Protein AF-A0A2I0WLD7-F1 (afdb_monomer_lite)

Organism: NCBI:txid906689

Foldseek 3Di:
DVVVCVVVLDDDPPDDPVNSVVVVVVCPDPVNVVVVVVVVCVVVPDDPPHGDPPPVVPDDDPVNVVVVVVVVVVVVVVVVVVVVVVVVVVVVVVVD

InterPro domains:
  IPR004252 Probable transposase, Ptta/En/Spm, plant [PF03004] (19-70)

Radius of gyration: 32.03 Å; chains: 1; bounding box: 82×32×60 Å

Sequence (96 aa):
MFTDIRKSVKRPLWIGEVIWAELNAAWGSEEYSRKRDQNRQNRASDVGGLGSSLHTGGSVPHTEHRRRLVMNFKYFLNFSLIYINKILLIQTESHA

pLDDT: mean 81.87, std 12.98, range [51.78, 95.81]

Structure (mmCIF, N/CA/C/O backbone):
data_AF-A0A2I0WLD7-F1
#
_entry.id   AF-A0A2I0WLD7-F1
#
loop_
_atom_site.group_PDB
_atom_site.id
_atom_site.type_symbol
_atom_site.label_atom_id
_atom_site.label_alt_id
_atom_site.label_comp_id
_atom_site.label_asym_id
_atom_site.label_entity_id
_atom_site.label_seq_id
_atom_site.pdbx_PDB_ins_code
_atom_site.Cartn_x
_atom_site.Cartn_y
_atom_site.Cartn_z
_atom_site.occupancy
_atom_site.B_iso_or_equiv
_atom_site.auth_seq_id
_atom_site.auth_comp_id
_atom_site.auth_asym_id
_atom_site.auth_atom_id
_atom_site.pdbx_PDB_model_num
ATOM 1 N N . MET A 1 1 ? -9.485 -7.599 1.691 1.00 72.75 1 MET A N 1
ATOM 2 C CA . MET A 1 1 ? -9.837 -8.474 2.835 1.00 72.75 1 MET A CA 1
ATOM 3 C C . MET A 1 1 ? -9.908 -7.703 4.160 1.00 72.75 1 MET A C 1
ATOM 5 O O . MET A 1 1 ? -11.004 -7.310 4.524 1.00 72.75 1 MET A O 1
ATOM 9 N N . PHE A 1 2 ? -8.807 -7.378 4.860 1.00 81.06 2 PHE A N 1
ATOM 10 C CA . PHE A 1 2 ? -8.882 -6.624 6.139 1.00 81.06 2 PHE A CA 1
ATOM 11 C C . PHE A 1 2 ? -9.374 -5.178 6.001 1.00 81.06 2 PHE A C 1
ATOM 13 O O . PHE A 1 2 ? -10.063 -4.662 6.877 1.00 81.06 2 PHE A O 1
ATOM 20 N N . THR A 1 3 ? -9.057 -4.517 4.886 1.00 85.69 3 THR A N 1
ATOM 21 C CA . THR A 1 3 ? -9.575 -3.173 4.599 1.00 85.69 3 THR A CA 1
ATOM 22 C C . THR A 1 3 ? -11.096 -3.163 4.465 1.00 85.69 3 THR A C 1
ATOM 24 O O . THR A 1 3 ? -11.735 -2.225 4.932 1.00 85.69 3 THR A O 1
ATOM 27 N N . ASP A 1 4 ? -11.670 -4.202 3.863 1.00 88.19 4 ASP A N 1
ATOM 28 C CA . ASP A 1 4 ? -13.115 -4.315 3.641 1.00 88.19 4 ASP A CA 1
ATOM 29 C C . ASP A 1 4 ? -13.834 -4.643 4.948 1.00 88.19 4 ASP A C 1
ATOM 31 O O . ASP A 1 4 ? -14.842 -4.020 5.266 1.00 88.19 4 ASP A O 1
ATOM 35 N N . ILE A 1 5 ? -13.241 -5.520 5.765 1.00 90.50 5 ILE A N 1
ATOM 36 C CA . ILE A 1 5 ? -13.701 -5.813 7.128 1.00 90.50 5 ILE A CA 1
ATOM 37 C C . ILE A 1 5 ? -13.753 -4.523 7.957 1.00 90.50 5 ILE A C 1
ATOM 39 O O . ILE A 1 5 ? -14.807 -4.190 8.498 1.00 90.50 5 ILE A O 1
ATOM 43 N N . ARG A 1 6 ? -12.670 -3.733 7.968 1.00 90.12 6 ARG A N 1
ATOM 44 C CA . ARG A 1 6 ? -12.630 -2.441 8.671 1.00 90.12 6 ARG A CA 1
ATOM 45 C C . ARG A 1 6 ? -13.676 -1.452 8.154 1.00 90.12 6 ARG A C 1
ATOM 47 O O . ARG A 1 6 ? -14.327 -0.790 8.950 1.00 90.12 6 ARG A O 1
ATOM 54 N N . LYS A 1 7 ? -13.850 -1.340 6.832 1.00 88.00 7 LYS A N 1
ATOM 55 C CA . LYS A 1 7 ? -14.858 -0.448 6.225 1.00 88.00 7 LYS A CA 1
ATOM 56 C C . LYS A 1 7 ? -16.290 -0.875 6.541 1.00 88.00 7 LYS A C 1
ATOM 58 O O . LYS A 1 7 ? -17.156 -0.020 6.664 1.00 88.00 7 LYS A O 1
ATOM 63 N N . SER A 1 8 ? -16.536 -2.179 6.636 1.00 87.94 8 SER A N 1
ATOM 64 C CA . SER A 1 8 ? -17.866 -2.726 6.902 1.00 87.94 8 SER A CA 1
ATOM 65 C C . SER A 1 8 ? -18.312 -2.553 8.355 1.00 87.94 8 SER A C 1
ATOM 67 O O . SER A 1 8 ? -19.506 -2.644 8.619 1.00 87.94 8 SER A O 1
ATOM 69 N N . VAL A 1 9 ? -17.366 -2.336 9.284 1.00 85.12 9 VAL A N 1
ATOM 70 C CA . VAL A 1 9 ? -17.584 -2.238 10.744 1.00 85.12 9 VAL A CA 1
ATOM 71 C C . VAL A 1 9 ? -18.315 -3.468 11.323 1.00 85.12 9 VAL A C 1
ATOM 73 O O . VAL A 1 9 ? -18.787 -3.469 12.455 1.00 85.12 9 VAL A O 1
ATOM 76 N N . LYS A 1 10 ? -18.385 -4.567 10.564 1.00 90.12 10 LYS A N 1
ATOM 77 C CA . LYS A 1 10 ? -19.032 -5.817 10.966 1.00 90.12 10 LYS A CA 1
ATOM 78 C C . LYS A 1 10 ? -17.973 -6.833 11.367 1.00 90.12 10 LYS A C 1
ATOM 80 O O . LYS A 1 10 ? -17.056 -7.113 10.593 1.00 90.12 10 LYS A O 1
ATOM 85 N N . ARG A 1 11 ? -18.131 -7.412 12.561 1.00 92.75 11 ARG A N 1
ATOM 86 C CA . ARG A 1 11 ? -17.265 -8.492 13.046 1.00 92.75 11 ARG A CA 1
ATOM 87 C C . ARG A 1 11 ? -17.480 -9.752 12.196 1.00 92.75 11 ARG A C 1
ATOM 89 O O . ARG A 1 11 ? -18.613 -10.227 12.108 1.00 92.75 11 ARG A O 1
ATOM 96 N N . PRO A 1 12 ? -16.429 -10.331 11.597 1.00 91.19 12 PRO A N 1
ATOM 97 C CA . PRO A 1 12 ? -16.515 -11.642 10.964 1.00 91.19 12 PRO A CA 1
ATOM 98 C C . PRO A 1 12 ? -16.694 -12.754 12.005 1.00 91.19 12 PRO A C 1
ATOM 100 O O . PRO A 1 12 ? -16.103 -12.690 13.081 1.00 91.19 12 PRO A O 1
ATOM 103 N N . LEU A 1 13 ? -17.430 -13.817 11.661 1.00 93.44 13 LEU A N 1
ATOM 104 C CA . LEU A 1 13 ? -17.687 -14.958 12.559 1.00 93.44 13 LEU A CA 1
ATOM 105 C C . LEU A 1 13 ? -16.409 -15.646 13.068 1.00 93.44 13 LEU A C 1
ATOM 107 O O . LEU A 1 13 ? -16.400 -16.193 14.164 1.00 93.44 13 LEU A O 1
ATOM 111 N N . TRP A 1 14 ? -15.330 -15.595 12.286 1.00 93.31 14 TRP A N 1
ATOM 112 C CA . TRP A 1 14 ? -14.040 -16.208 12.607 1.00 93.31 14 TRP A CA 1
ATOM 113 C C . TRP A 1 14 ? -13.120 -15.327 13.472 1.00 93.31 14 TRP A C 1
ATOM 115 O O . TRP A 1 14 ? -12.067 -15.797 13.892 1.00 93.31 14 TRP A O 1
ATOM 125 N N . ILE A 1 15 ? -13.485 -14.067 13.758 1.00 92.94 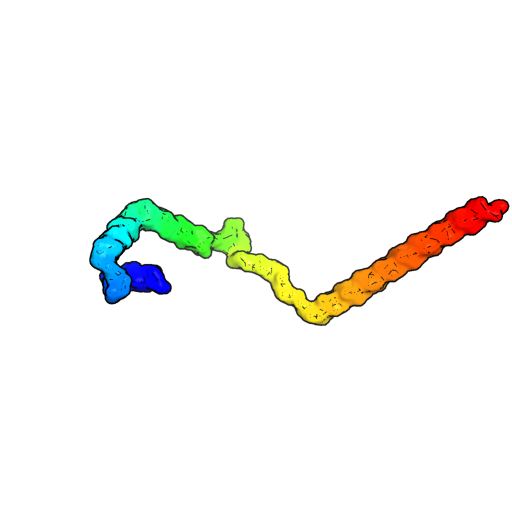15 ILE A N 1
ATOM 126 C CA . ILE A 1 15 ? -12.746 -13.201 14.694 1.00 92.94 15 ILE A CA 1
ATOM 127 C C . ILE A 1 15 ? -13.453 -13.218 16.049 1.00 92.94 15 ILE A C 1
ATOM 129 O O . ILE A 1 15 ? -14.619 -12.830 16.144 1.00 92.94 15 ILE A O 1
ATOM 133 N N . GLY A 1 16 ? -12.738 -13.618 17.103 1.00 95.31 16 GLY A N 1
ATOM 134 C CA . GLY A 1 16 ? -13.227 -13.542 18.483 1.00 95.31 16 GLY A CA 1
ATOM 135 C C . GLY A 1 16 ? -13.479 -12.101 18.943 1.00 95.31 16 GLY A C 1
ATOM 136 O O . GLY A 1 16 ? -12.842 -11.163 18.468 1.00 95.31 16 GLY A O 1
ATOM 137 N N . GLU A 1 17 ? -14.408 -11.907 19.878 1.00 95.31 17 GLU A N 1
ATOM 138 C CA . GLU A 1 17 ? -14.852 -10.565 20.300 1.00 95.31 17 GLU A CA 1
ATOM 139 C C . GLU A 1 17 ? -13.741 -9.708 20.900 1.00 95.31 17 GLU A C 1
ATOM 141 O O . GLU A 1 17 ? -13.649 -8.525 20.582 1.00 95.31 17 GLU A O 1
ATOM 146 N N . VAL A 1 18 ? -12.861 -10.318 21.694 1.00 95.81 18 VAL A N 1
ATOM 147 C CA . VAL A 1 18 ? -11.718 -9.631 22.312 1.00 95.81 18 VAL A CA 1
ATOM 148 C C . VAL A 1 18 ? -10.793 -9.052 21.238 1.00 95.81 18 VAL A C 1
ATOM 150 O O . VAL A 1 18 ? -10.539 -7.852 21.212 1.00 95.81 18 VAL A O 1
ATOM 153 N N . ILE A 1 19 ? -10.393 -9.880 20.270 1.00 94.56 19 ILE A N 1
ATOM 154 C CA . ILE A 1 19 ? -9.534 -9.465 19.153 1.00 94.56 19 ILE A CA 1
ATOM 155 C C . ILE A 1 19 ? -10.225 -8.407 18.285 1.00 94.56 19 ILE A C 1
ATOM 157 O O . ILE A 1 19 ? -9.587 -7.482 17.789 1.00 94.56 19 ILE A O 1
ATOM 161 N N . TRP A 1 20 ? -11.545 -8.506 18.104 1.00 94.69 20 TRP A N 1
ATOM 162 C CA . TRP A 1 20 ? -12.307 -7.492 17.377 1.00 94.69 20 TRP A CA 1
ATOM 163 C C . TRP A 1 20 ? -12.301 -6.131 18.085 1.00 94.69 20 TRP A C 1
ATOM 165 O O . TRP A 1 20 ? -12.164 -5.098 17.425 1.00 94.69 20 TRP A O 1
ATOM 175 N N . ALA A 1 21 ? -12.433 -6.113 19.412 1.00 94.75 21 ALA A N 1
ATOM 176 C CA . ALA A 1 21 ? -12.358 -4.888 20.200 1.00 94.75 21 ALA A CA 1
ATOM 177 C C . ALA A 1 21 ? -10.962 -4.250 20.112 1.00 94.75 21 ALA A C 1
ATOM 179 O O . ALA A 1 21 ? -10.854 -3.054 19.839 1.00 94.75 21 ALA A O 1
ATOM 180 N N . GLU A 1 22 ? -9.903 -5.053 20.240 1.00 94.94 22 GLU A N 1
ATOM 181 C CA . GLU A 1 22 ? -8.515 -4.598 20.097 1.00 94.94 22 GLU A CA 1
ATOM 182 C C . GLU A 1 22 ? -8.232 -4.024 18.703 1.00 94.94 22 GLU A C 1
ATOM 184 O O . GLU A 1 22 ? -7.631 -2.956 18.578 1.00 94.94 22 GLU A O 1
ATOM 189 N N . LEU A 1 23 ? -8.716 -4.681 17.643 1.00 93.12 23 LEU A N 1
ATOM 190 C CA . LEU A 1 23 ? -8.578 -4.188 16.271 1.00 93.12 23 LEU A CA 1
ATOM 191 C C . LEU A 1 23 ? -9.281 -2.844 16.073 1.00 93.12 23 LEU A C 1
ATOM 193 O O . LEU A 1 23 ? -8.710 -1.948 15.453 1.00 93.12 23 LEU A O 1
ATOM 197 N N . ASN A 1 24 ? -10.494 -2.682 16.606 1.00 92.69 24 ASN A N 1
ATOM 198 C CA . ASN A 1 24 ? -11.208 -1.409 16.520 1.00 92.69 24 ASN A CA 1
ATOM 199 C C . ASN A 1 24 ? -10.498 -0.300 17.297 1.00 92.69 24 ASN A C 1
ATOM 201 O O . ASN A 1 24 ? -10.380 0.809 16.780 1.00 92.69 24 ASN A O 1
ATOM 205 N N . ALA A 1 25 ? -9.975 -0.599 18.488 1.00 94.38 25 ALA A N 1
ATOM 206 C CA . ALA A 1 25 ? -9.184 0.353 19.262 1.00 94.38 25 ALA A CA 1
ATOM 207 C C . ALA A 1 25 ? -7.913 0.770 18.502 1.00 94.38 25 ALA A C 1
ATOM 209 O O . ALA A 1 25 ? -7.632 1.961 18.359 1.00 94.38 25 ALA A O 1
ATOM 210 N N . ALA A 1 26 ? -7.188 -0.194 17.929 1.00 92.94 26 ALA A N 1
ATOM 211 C CA . ALA A 1 26 ? -5.997 0.072 17.131 1.00 92.94 26 ALA A CA 1
ATOM 212 C C . ALA A 1 26 ? -6.316 0.907 15.880 1.00 92.94 26 ALA A C 1
ATOM 214 O O . ALA A 1 26 ? -5.605 1.866 15.578 1.00 92.94 26 ALA A O 1
ATOM 215 N N . TRP A 1 27 ? -7.398 0.589 15.163 1.00 92.94 27 TRP A N 1
ATOM 216 C CA . TRP A 1 27 ? -7.831 1.334 13.977 1.00 92.94 27 TRP A CA 1
ATOM 217 C C . TRP A 1 27 ? -8.377 2.730 14.285 1.00 92.94 27 TRP A C 1
ATOM 219 O O . TRP A 1 27 ? -8.304 3.594 13.412 1.00 92.94 27 TRP A O 1
ATOM 229 N N . GLY A 1 28 ? -8.923 2.944 15.483 1.00 90.38 28 GLY A N 1
ATOM 230 C CA . GLY A 1 28 ? -9.394 4.244 15.962 1.00 90.38 28 GLY A CA 1
ATOM 231 C C . GLY A 1 28 ? -8.285 5.150 16.502 1.00 90.38 28 GLY A C 1
ATOM 232 O O . GLY A 1 28 ? -8.545 6.316 16.783 1.00 90.38 28 GLY A O 1
ATOM 233 N N . SER A 1 29 ? -7.058 4.641 16.647 1.00 95.06 29 SER A N 1
ATOM 234 C CA . SER A 1 29 ? -5.930 5.436 17.134 1.00 95.06 29 SER A CA 1
ATOM 235 C C . SER A 1 29 ? -5.495 6.508 16.126 1.00 95.06 29 SER A C 1
ATOM 237 O O . SER A 1 29 ? -5.443 6.279 14.913 1.00 95.06 29 SER A O 1
ATOM 239 N N . GLU A 1 30 ? -5.106 7.676 16.640 1.00 94.19 30 GLU A N 1
ATOM 240 C CA . GLU A 1 30 ? -4.574 8.777 15.826 1.00 94.19 30 GLU A CA 1
ATOM 241 C C . GLU A 1 30 ? -3.303 8.357 15.072 1.00 94.19 30 GLU A C 1
ATOM 243 O O . GLU A 1 30 ? -3.098 8.695 13.907 1.00 94.19 30 GLU A O 1
ATOM 248 N N . GLU A 1 31 ? -2.467 7.528 15.704 1.00 94.75 31 GLU A N 1
ATOM 249 C CA . GLU A 1 31 ? -1.261 6.991 15.081 1.00 94.75 31 GLU A CA 1
ATOM 250 C C . GLU A 1 31 ? -1.582 6.162 13.828 1.00 94.75 31 GLU A C 1
ATOM 252 O O . GLU A 1 31 ? -0.909 6.296 12.798 1.00 94.75 31 GLU A O 1
ATOM 257 N N . TYR A 1 32 ? -2.622 5.325 13.896 1.00 92.88 32 TYR A N 1
ATOM 258 C CA . TYR A 1 32 ? -3.073 4.534 12.758 1.00 92.88 32 TYR A CA 1
ATOM 259 C C . TYR A 1 32 ? -3.598 5.425 11.632 1.00 92.88 32 TYR A C 1
ATOM 261 O O . TYR A 1 32 ? -3.220 5.220 10.474 1.00 92.88 32 TYR A O 1
ATOM 269 N N . SER A 1 33 ? -4.418 6.428 11.954 1.00 91.38 33 SER A N 1
ATOM 270 C CA . SER A 1 33 ? -4.940 7.396 10.979 1.00 91.38 33 SER A CA 1
ATOM 271 C C . SER A 1 33 ? -3.809 8.147 10.277 1.00 91.38 33 SER A C 1
ATOM 273 O O . SER A 1 33 ? -3.732 8.123 9.047 1.00 91.38 33 SER A O 1
ATOM 275 N N . ARG A 1 34 ? -2.842 8.676 11.035 1.00 94.62 34 ARG A N 1
ATOM 276 C CA . ARG A 1 34 ? -1.667 9.364 10.487 1.00 94.62 34 ARG A CA 1
ATOM 277 C C . ARG A 1 34 ? -0.844 8.466 9.563 1.00 94.62 34 ARG A C 1
ATOM 279 O O . ARG A 1 34 ? -0.499 8.865 8.452 1.00 94.62 34 ARG A O 1
ATOM 286 N N . LYS A 1 35 ? -0.548 7.229 9.983 1.00 94.06 35 LYS A N 1
ATOM 287 C CA . LYS A 1 35 ? 0.181 6.248 9.153 1.00 94.06 35 LYS A CA 1
ATOM 288 C C . LYS A 1 35 ? -0.599 5.880 7.893 1.00 94.06 35 LYS A C 1
ATOM 290 O O . LYS A 1 35 ? -0.016 5.747 6.818 1.00 94.06 35 LYS A O 1
ATOM 295 N N . ARG A 1 36 ? -1.918 5.707 8.005 1.00 90.44 36 ARG A N 1
ATOM 296 C CA . ARG A 1 36 ? -2.797 5.408 6.871 1.00 90.44 36 ARG A CA 1
ATOM 297 C C . ARG A 1 36 ? -2.773 6.543 5.853 1.00 90.44 36 ARG A C 1
ATOM 299 O O . ARG A 1 36 ? -2.656 6.255 4.661 1.00 90.44 36 ARG A O 1
ATOM 306 N N . ASP A 1 37 ? -2.888 7.785 6.304 1.00 90.25 37 ASP A N 1
ATOM 307 C CA . ASP A 1 37 ? -2.924 8.953 5.429 1.00 90.25 37 ASP A CA 1
ATOM 308 C C . ASP A 1 37 ? -1.563 9.214 4.794 1.00 90.25 37 ASP A C 1
ATOM 310 O O . ASP A 1 37 ? -1.507 9.412 3.583 1.00 90.25 37 ASP A O 1
ATOM 314 N N . GLN A 1 38 ? -0.467 9.046 5.537 1.00 90.06 38 GLN A N 1
ATOM 315 C CA . GLN A 1 38 ? 0.877 9.059 4.961 1.00 90.06 38 GLN A CA 1
ATOM 316 C C . GLN A 1 38 ? 1.043 7.966 3.899 1.00 90.06 38 GLN A C 1
ATOM 318 O O . GLN A 1 38 ? 1.508 8.238 2.803 1.00 90.06 38 GLN A O 1
ATOM 323 N N . ASN A 1 39 ? 0.613 6.728 4.159 1.00 87.69 39 ASN A N 1
ATOM 324 C CA . ASN A 1 39 ? 0.697 5.643 3.172 1.00 87.69 39 ASN A CA 1
ATOM 325 C C . ASN A 1 39 ? -0.251 5.841 1.981 1.00 87.69 39 ASN A C 1
ATOM 327 O O . ASN A 1 39 ? -0.034 5.274 0.907 1.00 87.69 39 ASN A O 1
ATOM 331 N N . ARG A 1 40 ? -1.350 6.580 2.161 1.00 84.56 40 ARG A N 1
ATOM 332 C CA . ARG A 1 40 ? -2.218 7.008 1.063 1.00 84.56 40 ARG A CA 1
ATOM 333 C C . ARG A 1 40 ? -1.503 8.062 0.232 1.00 84.56 40 ARG A C 1
ATOM 335 O O . ARG A 1 40 ? -1.478 7.918 -0.982 1.00 84.56 40 ARG A O 1
ATOM 342 N N . GLN A 1 41 ? -0.898 9.053 0.877 1.00 82.94 41 GLN A N 1
ATOM 343 C CA . GLN A 1 41 ? -0.093 10.081 0.231 1.00 82.94 41 GLN A CA 1
ATOM 344 C C . GLN A 1 41 ? 1.123 9.484 -0.465 1.00 82.94 41 GLN A C 1
ATOM 346 O O . GLN A 1 41 ? 1.332 9.839 -1.596 1.00 82.94 41 GLN A O 1
ATOM 351 N N . ASN A 1 42 ? 1.842 8.512 0.095 1.00 82.44 42 ASN A N 1
ATOM 352 C CA . ASN A 1 42 ? 2.990 7.870 -0.564 1.00 82.44 42 ASN A CA 1
ATOM 353 C C . ASN A 1 42 ? 2.587 7.043 -1.798 1.00 82.44 42 ASN A C 1
ATOM 355 O O . ASN A 1 42 ? 3.393 6.806 -2.691 1.00 82.44 42 ASN A O 1
ATOM 359 N N . ARG A 1 43 ? 1.339 6.556 -1.832 1.00 74.12 43 ARG A N 1
ATOM 360 C CA . ARG A 1 43 ? 0.770 5.878 -3.007 1.00 74.12 43 ARG A CA 1
ATOM 361 C C . ARG A 1 43 ? 0.223 6.860 -4.037 1.00 74.12 43 ARG A C 1
ATOM 363 O O . ARG A 1 43 ? 0.272 6.566 -5.221 1.00 74.12 43 ARG A O 1
ATOM 370 N N . ALA A 1 44 ? -0.347 7.969 -3.572 1.00 62.69 44 ALA A N 1
ATOM 371 C CA . ALA A 1 44 ? -0.896 9.038 -4.401 1.00 62.69 44 ALA A CA 1
ATOM 372 C C . ALA A 1 44 ? 0.159 10.076 -4.812 1.00 62.69 44 ALA A C 1
ATOM 374 O O . ALA A 1 44 ? -0.094 10.876 -5.705 1.00 62.69 44 ALA A O 1
ATOM 375 N N . SER A 1 45 ? 1.327 10.070 -4.170 1.00 57.03 45 SER A N 1
ATOM 376 C CA . SER A 1 45 ? 2.512 10.792 -4.580 1.00 57.03 45 SER A CA 1
ATOM 377 C C . SER A 1 45 ? 3.020 10.043 -5.790 1.00 57.03 45 SER A C 1
ATOM 379 O O . SER A 1 45 ? 3.872 9.156 -5.706 1.00 57.03 45 SER A O 1
ATOM 381 N N . ASP A 1 46 ? 2.443 10.404 -6.927 1.00 53.94 46 ASP A N 1
ATOM 382 C CA . ASP A 1 46 ? 3.217 10.510 -8.140 1.00 53.94 46 ASP A CA 1
ATOM 383 C C . ASP A 1 46 ? 4.503 11.242 -7.762 1.00 53.94 46 ASP A C 1
ATOM 385 O O . ASP A 1 46 ? 4.506 12.425 -7.422 1.00 53.94 46 ASP A O 1
ATOM 389 N N . VAL A 1 47 ? 5.567 10.449 -7.648 1.00 54.84 47 VAL A N 1
ATOM 390 C CA . VAL A 1 47 ? 6.875 10.726 -8.229 1.00 54.84 47 VAL A CA 1
ATOM 391 C C . VAL A 1 47 ? 7.113 12.218 -8.374 1.00 54.84 47 VAL A C 1
ATOM 393 O O . VAL A 1 47 ? 6.549 12.791 -9.295 1.00 54.84 47 VAL A O 1
ATOM 396 N N . GLY A 1 48 ? 7.909 12.838 -7.497 1.00 52.56 48 GLY A N 1
ATOM 397 C CA . GLY A 1 48 ? 8.161 14.287 -7.474 1.00 52.56 48 GLY A CA 1
ATOM 398 C C . GLY A 1 48 ? 8.441 14.918 -8.849 1.00 52.56 48 GLY A C 1
ATOM 399 O O . GLY A 1 48 ? 9.591 15.143 -9.203 1.00 52.56 48 GLY A O 1
ATOM 400 N N . GLY A 1 49 ? 7.385 15.210 -9.614 1.00 52.88 49 GLY A N 1
ATOM 401 C CA . GLY A 1 49 ? 7.437 15.677 -10.997 1.00 52.88 49 GLY A CA 1
ATOM 402 C C . GLY A 1 49 ? 7.671 14.642 -12.115 1.00 52.88 49 GLY A C 1
ATOM 403 O O . GLY A 1 49 ? 7.950 15.082 -13.224 1.00 52.88 49 GLY A O 1
ATOM 404 N N . LEU A 1 50 ? 7.569 13.318 -11.913 1.00 51.78 50 LEU A N 1
ATOM 405 C CA . LEU A 1 50 ? 7.851 12.351 -12.999 1.00 51.78 50 LEU A CA 1
ATOM 406 C C . LEU A 1 50 ? 6.925 11.122 -13.084 1.00 51.78 50 LEU A C 1
ATOM 408 O O . LEU A 1 50 ? 7.396 10.057 -13.452 1.00 51.78 50 LEU A O 1
ATOM 412 N N . GLY A 1 51 ? 5.628 11.279 -12.793 1.00 54.47 51 GLY A N 1
ATOM 413 C CA . GLY A 1 51 ? 4.547 10.353 -13.183 1.00 54.47 51 GLY A CA 1
ATOM 414 C C . GLY A 1 51 ? 4.623 8.903 -12.677 1.00 54.47 51 GLY 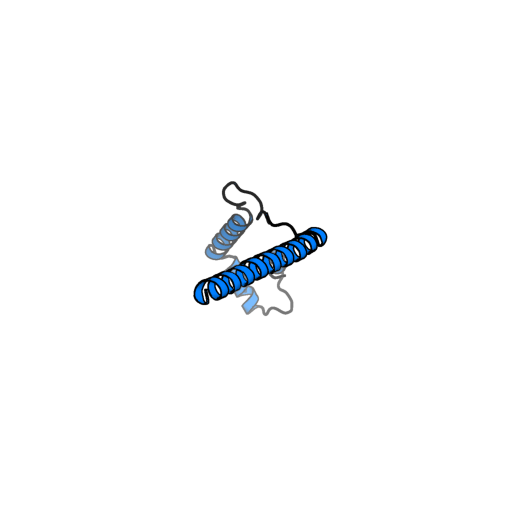A C 1
ATOM 415 O O . GLY A 1 51 ? 5.674 8.387 -12.315 1.00 54.47 51 GLY A O 1
ATOM 416 N N . SER A 1 52 ? 3.471 8.227 -12.665 1.00 53.56 52 SER A N 1
ATOM 417 C CA . SER A 1 52 ? 3.286 6.808 -12.325 1.00 53.56 52 SER A CA 1
ATOM 418 C C . SER A 1 52 ? 4.499 5.975 -12.714 1.00 53.56 52 SER A C 1
ATOM 420 O O . SER A 1 52 ? 4.812 6.006 -13.901 1.00 53.56 52 SER A O 1
ATOM 422 N N . SER A 1 53 ? 5.146 5.288 -11.747 1.00 56.34 53 SER A N 1
ATOM 423 C CA . SER A 1 53 ? 6.354 4.452 -11.920 1.00 56.34 53 SER A CA 1
ATOM 424 C C . SER A 1 53 ? 6.536 4.073 -13.382 1.00 56.34 53 SER A C 1
ATOM 426 O O . SER A 1 53 ? 5.923 3.121 -13.873 1.00 56.34 53 SER A O 1
ATOM 428 N N . LEU A 1 54 ? 7.273 4.921 -14.107 1.00 55.91 54 LEU A N 1
ATOM 429 C CA . LEU A 1 54 ? 7.393 4.750 -15.536 1.00 55.91 54 LEU A CA 1
ATOM 430 C C . LEU A 1 54 ? 8.280 3.523 -15.657 1.00 55.91 54 LEU A C 1
ATOM 432 O O . LEU A 1 54 ? 9.478 3.573 -15.374 1.00 55.91 54 LEU A O 1
ATOM 436 N N . HIS A 1 55 ? 7.688 2.382 -15.993 1.00 58.38 55 HIS A N 1
ATOM 437 C CA . HIS A 1 55 ? 8.440 1.226 -16.433 1.00 58.38 55 HIS A CA 1
ATOM 438 C C . HIS A 1 55 ? 9.044 1.599 -17.795 1.00 58.38 55 HIS A C 1
ATOM 440 O O . HIS A 1 55 ? 8.570 1.180 -18.849 1.00 58.38 55 HIS A O 1
ATOM 446 N N . THR A 1 56 ? 10.065 2.460 -17.778 1.00 58.25 56 THR A N 1
ATOM 447 C CA . THR A 1 56 ? 10.701 3.052 -18.961 1.00 58.25 56 THR A CA 1
ATOM 448 C C . THR A 1 56 ? 11.308 1.972 -19.849 1.00 58.25 56 THR A C 1
ATOM 450 O O . THR A 1 56 ? 11.447 2.146 -21.054 1.00 58.25 56 THR A O 1
ATOM 453 N N . GLY A 1 57 ? 11.624 0.814 -19.272 1.00 66.50 57 GLY A N 1
ATOM 454 C CA . GLY A 1 57 ? 12.135 -0.342 -19.989 1.00 66.50 57 GLY A CA 1
ATOM 455 C C . GLY A 1 57 ? 11.042 -1.323 -20.378 1.00 66.50 57 GLY A C 1
ATOM 456 O O . GLY A 1 57 ? 11.173 -2.485 -20.014 1.00 66.50 57 GLY A O 1
ATOM 457 N N . GLY A 1 58 ? 9.968 -0.878 -21.048 1.00 70.88 58 GLY A N 1
ATOM 458 C CA . GLY A 1 58 ? 8.918 -1.756 -21.591 1.00 70.88 58 GLY A CA 1
ATOM 459 C C . GLY A 1 58 ? 9.473 -3.055 -22.200 1.00 70.88 58 GLY A C 1
ATOM 460 O O . GLY A 1 58 ? 10.628 -3.113 -22.622 1.00 70.88 58 GLY A O 1
ATOM 461 N N . SER A 1 59 ? 8.669 -4.121 -22.210 1.00 77.00 59 SER A N 1
ATOM 462 C CA . SER A 1 59 ? 9.125 -5.460 -22.604 1.00 77.00 59 SER A CA 1
ATOM 463 C C . SER A 1 59 ? 9.893 -5.447 -23.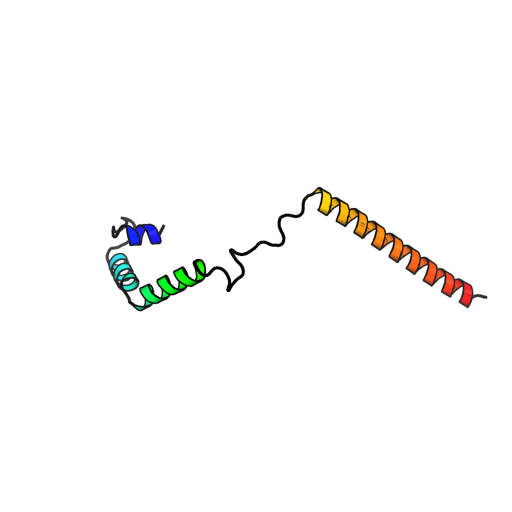930 1.00 77.00 59 SER A C 1
ATOM 465 O O . SER A 1 59 ? 9.398 -4.959 -24.945 1.00 77.00 59 SER A O 1
ATOM 467 N N . VAL A 1 60 ? 11.106 -6.004 -23.928 1.00 79.56 60 VAL A N 1
ATOM 468 C CA . VAL A 1 60 ? 11.914 -6.130 -25.147 1.00 79.56 60 VAL A CA 1
ATOM 469 C C . VAL A 1 60 ? 11.221 -7.128 -26.081 1.00 79.56 60 VAL A C 1
ATOM 471 O O . VAL A 1 60 ? 11.030 -8.281 -25.682 1.00 79.56 60 VAL A O 1
ATOM 474 N N . PRO A 1 61 ? 10.852 -6.740 -27.316 1.00 85.38 61 PRO A N 1
ATOM 475 C CA . PRO A 1 61 ? 10.206 -7.660 -28.237 1.00 85.38 61 PRO A CA 1
ATOM 476 C C . PRO A 1 61 ? 11.167 -8.790 -28.616 1.00 85.38 61 PRO A C 1
ATOM 478 O O . PRO A 1 61 ? 12.383 -8.603 -28.716 1.00 85.38 61 PRO A O 1
ATOM 481 N N . HIS A 1 62 ? 10.617 -9.979 -28.861 1.00 81.94 62 HIS A N 1
ATOM 482 C CA . HIS A 1 62 ? 11.410 -11.179 -29.140 1.00 81.94 62 HIS A CA 1
ATOM 483 C C . HIS A 1 62 ? 12.341 -11.010 -30.358 1.00 81.94 62 HIS A C 1
ATOM 485 O O . HIS A 1 62 ? 13.456 -11.530 -30.383 1.00 81.94 62 HIS A O 1
ATOM 491 N N . THR A 1 63 ? 11.923 -10.210 -31.341 1.00 88.69 63 THR A N 1
ATOM 492 C CA . THR A 1 63 ? 12.726 -9.828 -32.512 1.00 88.69 63 THR A CA 1
ATOM 493 C C . THR A 1 63 ? 13.979 -9.036 -32.136 1.00 88.69 63 THR A C 1
ATOM 495 O O . THR A 1 63 ? 15.064 -9.324 -32.642 1.00 88.69 63 THR A O 1
ATOM 498 N N . GLU A 1 64 ? 13.862 -8.086 -31.210 1.00 84.88 64 GLU A N 1
ATOM 499 C CA . GLU A 1 64 ? 14.986 -7.285 -30.721 1.00 84.88 64 GLU A CA 1
ATOM 500 C C . GLU A 1 64 ? 15.935 -8.129 -29.863 1.00 84.88 64 GLU A C 1
ATOM 502 O O . GLU A 1 64 ? 17.154 -8.029 -30.004 1.00 84.88 64 GLU A O 1
ATOM 507 N N . HIS A 1 65 ? 15.402 -9.033 -29.037 1.00 86.25 65 HIS A N 1
ATOM 508 C CA . HIS A 1 65 ? 16.225 -9.995 -28.302 1.00 86.25 65 HIS A CA 1
ATOM 509 C C . HIS A 1 65 ? 17.036 -10.894 -29.256 1.00 86.25 65 HIS A C 1
ATOM 511 O O . HIS A 1 65 ? 18.250 -11.036 -29.092 1.00 86.25 65 HIS A O 1
ATOM 517 N N . ARG A 1 66 ? 16.405 -11.416 -30.319 1.00 87.81 66 ARG A N 1
ATOM 518 C CA . ARG A 1 66 ? 17.079 -12.200 -31.370 1.00 87.81 66 ARG A CA 1
ATOM 519 C C . ARG A 1 66 ? 18.184 -11.403 -32.064 1.00 87.81 66 ARG A C 1
ATOM 521 O O . ARG A 1 66 ? 19.284 -11.921 -32.252 1.00 87.81 66 ARG A O 1
ATOM 528 N N . ARG A 1 67 ? 17.918 -10.139 -32.415 1.00 91.06 67 ARG A N 1
ATOM 529 C CA . ARG A 1 67 ? 18.913 -9.246 -33.030 1.00 91.06 67 ARG A CA 1
ATOM 530 C C . ARG A 1 67 ? 20.128 -9.066 -32.118 1.00 91.06 67 ARG A C 1
ATOM 532 O O . ARG A 1 67 ? 21.258 -9.178 -32.591 1.00 91.06 67 ARG A O 1
ATOM 539 N N . ARG A 1 68 ? 19.911 -8.843 -30.816 1.00 89.88 68 ARG A N 1
ATOM 540 C CA . ARG A 1 68 ? 20.987 -8.693 -29.818 1.00 89.88 68 ARG A CA 1
ATOM 541 C C . ARG A 1 68 ? 21.858 -9.944 -29.708 1.00 89.88 68 ARG A C 1
ATOM 543 O O . ARG A 1 68 ? 23.078 -9.812 -29.706 1.00 89.88 68 ARG A O 1
ATOM 550 N N . LEU A 1 69 ? 21.266 -11.140 -29.692 1.00 89.44 69 LEU A N 1
ATOM 551 C CA . LEU A 1 69 ? 22.023 -12.400 -29.653 1.00 89.44 69 LEU A CA 1
ATOM 552 C C . LEU A 1 69 ? 22.944 -12.563 -30.872 1.0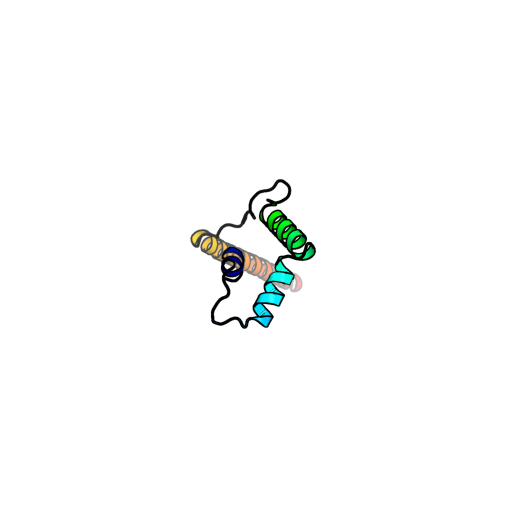0 89.44 69 LEU A C 1
ATOM 554 O O . LEU A 1 69 ? 24.121 -12.885 -30.716 1.00 89.44 69 LEU A O 1
ATOM 558 N N . VAL A 1 70 ? 22.441 -12.277 -32.077 1.00 88.81 70 VAL A N 1
ATOM 559 C CA . VAL A 1 70 ? 23.238 -12.362 -33.313 1.00 88.81 70 VAL A 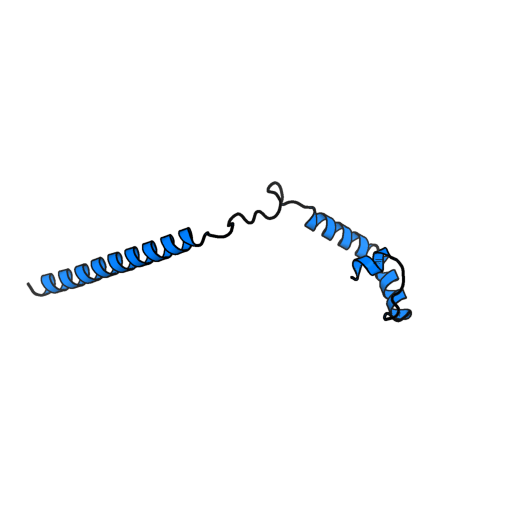CA 1
ATOM 560 C C . VAL A 1 70 ? 24.376 -11.341 -33.317 1.00 88.81 70 VAL A C 1
ATOM 562 O O . VAL A 1 70 ? 25.498 -11.676 -33.692 1.00 88.81 70 VAL A O 1
ATOM 565 N N . MET A 1 71 ? 24.110 -10.100 -32.898 1.00 85.62 71 MET A N 1
ATOM 566 C CA . MET A 1 71 ? 25.142 -9.062 -32.828 1.00 85.62 71 MET A CA 1
ATOM 567 C C . MET A 1 71 ? 26.235 -9.430 -31.823 1.00 85.62 71 MET A C 1
ATOM 569 O O . MET A 1 71 ? 27.411 -9.396 -32.174 1.00 85.62 71 MET A O 1
ATOM 573 N N . ASN A 1 72 ? 25.861 -9.853 -30.613 1.00 85.00 72 ASN A N 1
ATOM 574 C CA . ASN A 1 72 ? 26.816 -10.246 -29.574 1.00 85.00 72 ASN A CA 1
ATOM 575 C C . ASN A 1 72 ? 27.711 -11.406 -30.028 1.00 85.00 72 ASN A C 1
ATOM 577 O O . ASN A 1 72 ? 28.923 -11.358 -29.832 1.00 85.00 72 ASN A O 1
ATOM 581 N N . PHE A 1 73 ? 27.136 -12.407 -30.700 1.00 83.19 73 PHE A N 1
ATOM 582 C CA . PHE A 1 73 ? 27.897 -13.525 -31.252 1.00 83.19 73 PHE A CA 1
ATOM 583 C C . PHE A 1 73 ? 28.894 -13.075 -32.333 1.00 83.19 73 PHE A C 1
ATOM 585 O O . PHE A 1 73 ? 30.055 -13.480 -32.317 1.00 83.19 73 PHE A O 1
ATOM 592 N N . LYS A 1 74 ? 28.484 -12.174 -33.237 1.00 84.44 74 LYS A N 1
ATOM 593 C CA . LYS A 1 74 ? 29.380 -11.605 -34.258 1.00 84.44 74 LYS A CA 1
ATOM 594 C C . LYS A 1 74 ? 30.533 -10.814 -33.642 1.00 84.44 74 LYS A C 1
ATOM 596 O O . LYS A 1 74 ? 31.665 -10.955 -34.098 1.00 84.44 74 LYS A O 1
ATOM 601 N N . TYR A 1 75 ? 30.277 -9.984 -32.631 1.00 83.69 75 TYR A N 1
ATOM 602 C CA . TYR A 1 75 ? 31.340 -9.227 -31.961 1.00 83.69 75 TYR A CA 1
ATOM 603 C C . TYR A 1 75 ? 32.326 -10.145 -31.240 1.00 83.69 75 TYR A C 1
ATOM 605 O O . TYR A 1 75 ? 33.532 -9.935 -31.349 1.00 83.69 75 TYR A O 1
ATOM 613 N N . PHE A 1 76 ? 31.828 -11.191 -30.577 1.00 82.62 76 PHE A N 1
ATOM 614 C CA . PHE A 1 76 ? 32.664 -12.191 -29.917 1.00 82.62 76 PHE A CA 1
ATOM 615 C C . PHE A 1 76 ? 33.610 -12.897 -30.901 1.00 82.62 76 PHE A C 1
ATOM 617 O O . PHE A 1 76 ? 34.814 -12.963 -30.658 1.00 82.62 76 PHE A O 1
ATOM 624 N N . LEU A 1 77 ? 33.090 -13.358 -32.044 1.00 85.69 77 LEU A N 1
ATOM 625 C CA . LEU A 1 77 ? 33.902 -14.017 -33.072 1.00 85.69 77 LEU A CA 1
ATOM 626 C C . LEU A 1 77 ? 34.941 -13.079 -33.693 1.00 85.69 77 LEU A C 1
ATOM 628 O O . LEU A 1 77 ? 36.097 -13.465 -33.840 1.00 85.69 77 LEU A O 1
ATOM 632 N N . ASN A 1 78 ? 34.554 -11.844 -34.024 1.00 82.94 78 ASN A N 1
ATOM 633 C CA . ASN A 1 78 ? 35.483 -10.865 -34.593 1.00 82.94 78 ASN A CA 1
ATOM 634 C C . ASN A 1 78 ? 36.610 -10.523 -33.613 1.00 82.94 78 ASN A C 1
ATOM 636 O O . ASN A 1 78 ? 37.774 -10.488 -34.001 1.00 82.94 78 ASN A O 1
ATOM 640 N N . PHE A 1 79 ? 36.280 -10.314 -32.337 1.00 83.56 79 PHE A N 1
ATOM 641 C CA . PHE A 1 79 ? 37.277 -10.030 -31.309 1.00 83.56 79 PHE A CA 1
ATOM 642 C C . PHE A 1 79 ? 38.238 -11.210 -31.109 1.00 83.56 79 PHE A C 1
ATOM 644 O O . PHE A 1 79 ? 39.451 -11.014 -31.080 1.00 83.56 79 PHE A O 1
ATOM 651 N N . SER A 1 80 ? 37.708 -12.436 -31.043 1.00 82.06 80 SER A N 1
ATOM 652 C CA . SER A 1 80 ? 38.513 -13.656 -30.932 1.00 82.06 80 SER A CA 1
ATOM 653 C C . SER A 1 80 ? 39.452 -13.832 -32.129 1.00 82.06 80 SER A C 1
ATOM 655 O O . SER A 1 80 ? 40.642 -14.073 -31.938 1.00 82.06 80 SER A O 1
ATOM 657 N N . LEU A 1 81 ? 38.958 -13.627 -33.354 1.00 85.50 81 LEU A N 1
ATOM 658 C CA . LEU A 1 81 ? 39.760 -13.740 -34.571 1.00 85.50 81 LEU A CA 1
ATOM 659 C C . LEU A 1 81 ? 40.891 -12.705 -34.607 1.00 85.50 81 LEU A C 1
ATOM 661 O O . LEU A 1 81 ? 42.031 -13.054 -34.904 1.00 85.50 81 LEU A O 1
ATOM 665 N N . ILE A 1 82 ? 40.606 -11.443 -34.280 1.00 86.50 82 ILE A N 1
ATOM 666 C CA . ILE A 1 82 ? 41.628 -10.385 -34.224 1.00 86.50 82 ILE A CA 1
ATOM 667 C C . ILE A 1 82 ? 42.692 -10.724 -33.175 1.00 86.50 82 ILE A C 1
ATOM 669 O O . ILE A 1 82 ? 43.887 -10.587 -33.434 1.00 86.50 82 ILE A O 1
ATOM 673 N N . TYR A 1 83 ? 42.268 -11.194 -32.003 1.00 85.12 83 TYR A N 1
ATOM 674 C CA . TYR A 1 83 ? 43.172 -11.545 -30.914 1.00 85.12 83 TYR A CA 1
ATOM 675 C C . TYR A 1 83 ? 44.091 -12.722 -31.278 1.00 85.12 83 TYR A C 1
ATOM 677 O O . TYR A 1 83 ? 45.298 -12.645 -31.057 1.00 85.12 83 TYR A O 1
ATOM 685 N N . ILE A 1 84 ? 43.549 -13.768 -31.912 1.00 86.00 84 ILE A N 1
ATOM 686 C CA . ILE A 1 84 ? 44.324 -14.920 -32.397 1.00 86.00 84 ILE A CA 1
ATOM 687 C C . ILE A 1 84 ? 45.335 -14.489 -33.466 1.00 86.00 84 ILE A C 1
ATOM 689 O O . ILE A 1 84 ? 46.509 -14.834 -33.362 1.00 86.00 84 ILE A O 1
ATOM 693 N N . ASN A 1 85 ? 44.916 -13.694 -34.457 1.00 85.00 85 ASN A N 1
ATOM 694 C CA . ASN A 1 85 ? 45.821 -13.204 -35.503 1.00 85.00 85 ASN A CA 1
ATOM 695 C C . ASN A 1 85 ? 46.953 -12.345 -34.928 1.00 85.00 85 ASN A C 1
ATOM 697 O O . ASN A 1 85 ? 48.092 -12.454 -35.372 1.00 85.00 85 ASN A O 1
ATOM 701 N N . LYS A 1 86 ? 46.667 -11.527 -33.907 1.00 87.19 86 LYS A N 1
ATOM 702 C CA . LYS A 1 86 ? 47.686 -10.724 -33.226 1.00 87.19 86 LYS A CA 1
ATOM 703 C C . LYS A 1 86 ? 48.720 -11.595 -32.504 1.00 87.19 86 LYS A C 1
ATOM 705 O O . LYS A 1 86 ? 49.905 -11.291 -32.576 1.00 87.19 86 LYS A O 1
ATOM 710 N N . ILE A 1 87 ? 48.293 -12.667 -31.832 1.00 85.25 87 ILE A N 1
ATOM 711 C CA . ILE A 1 87 ? 49.210 -13.620 -31.181 1.00 85.25 87 ILE A CA 1
ATOM 712 C C . ILE A 1 87 ? 50.083 -14.323 -32.223 1.00 85.25 87 ILE A C 1
ATOM 714 O O . ILE A 1 87 ? 51.295 -14.411 -32.039 1.00 85.25 87 ILE A O 1
ATOM 718 N N . LEU A 1 88 ? 49.480 -14.777 -33.325 1.00 82.56 88 LEU A N 1
ATOM 719 C CA . LEU A 1 88 ? 50.193 -15.465 -34.399 1.00 82.56 88 LEU A CA 1
ATOM 720 C C . LEU A 1 88 ? 51.265 -14.563 -35.034 1.00 82.56 88 LEU A C 1
ATOM 722 O O . LEU A 1 88 ? 52.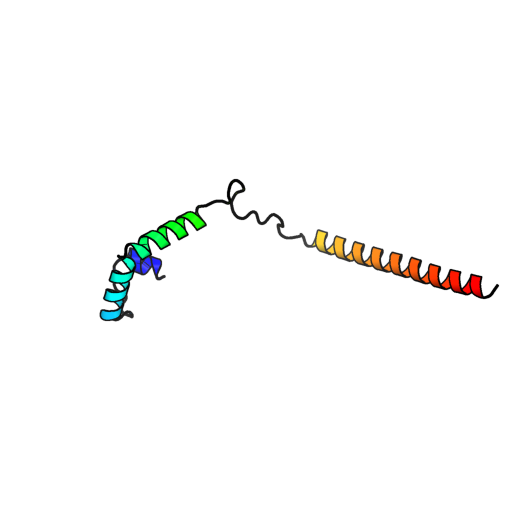391 -15.006 -35.231 1.00 82.56 88 LEU A O 1
ATOM 726 N N . LEU A 1 89 ? 50.937 -13.289 -35.286 1.00 82.56 89 LEU A N 1
ATOM 727 C CA . LEU A 1 89 ? 51.864 -12.304 -35.853 1.00 82.56 89 LEU A CA 1
ATOM 728 C C . LEU A 1 89 ? 53.094 -12.092 -34.951 1.00 82.56 89 LEU A C 1
ATOM 730 O O . LEU A 1 89 ? 54.230 -12.128 -35.419 1.00 82.56 89 LEU A O 1
ATOM 734 N N . ILE A 1 90 ? 52.871 -11.957 -33.640 1.00 81.00 90 ILE A N 1
ATOM 735 C CA . ILE A 1 90 ? 53.941 -11.795 -32.643 1.00 81.00 90 ILE A CA 1
ATOM 736 C C . ILE A 1 90 ? 54.853 -13.030 -32.607 1.00 81.00 90 ILE A C 1
ATOM 738 O O . ILE A 1 90 ? 56.069 -12.903 -32.487 1.00 81.00 90 ILE A O 1
ATOM 742 N N . GLN A 1 91 ? 54.284 -14.231 -32.736 1.00 75.12 91 GLN A N 1
ATOM 743 C CA . GLN A 1 91 ? 55.067 -15.465 -32.798 1.00 75.12 91 GLN A CA 1
ATOM 744 C C . GLN A 1 91 ? 55.907 -15.532 -34.078 1.00 75.12 91 GLN A C 1
ATOM 746 O O . GLN A 1 91 ? 57.073 -15.904 -34.013 1.00 75.12 91 GLN A O 1
ATOM 751 N N . THR A 1 92 ? 55.363 -15.126 -35.229 1.00 72.00 92 THR A N 1
ATOM 752 C CA . THR A 1 92 ? 56.115 -15.130 -36.495 1.00 72.00 92 THR A CA 1
ATOM 753 C C . THR A 1 92 ? 57.248 -14.106 -36.533 1.00 72.00 92 THR A C 1
ATOM 755 O O . THR A 1 92 ? 58.296 -14.399 -37.095 1.00 72.00 92 THR A O 1
ATOM 758 N N . GLU A 1 93 ? 57.075 -12.941 -35.902 1.00 75.56 93 GLU A N 1
ATOM 759 C CA . GLU A 1 93 ? 58.111 -11.900 -35.817 1.00 75.56 93 GLU A CA 1
ATOM 760 C C . GLU A 1 93 ? 59.210 -12.243 -34.799 1.00 75.56 93 GLU A C 1
ATOM 762 O O . GLU A 1 93 ? 60.348 -11.824 -34.963 1.00 75.56 93 GLU A O 1
ATOM 767 N N . SER A 1 94 ? 58.903 -13.037 -33.768 1.00 66.25 94 SER A N 1
ATOM 768 C CA . SER A 1 94 ? 59.888 -13.493 -32.775 1.00 66.25 94 SER A CA 1
ATOM 769 C C . SER A 1 94 ? 60.794 -14.632 -33.271 1.00 66.25 94 SER A C 1
ATOM 771 O O . SER A 1 94 ? 61.762 -14.967 -32.586 1.00 66.25 94 SER A O 1
ATOM 773 N N . HIS A 1 95 ? 60.456 -15.269 -34.395 1.00 55.69 95 HIS A N 1
ATOM 774 C CA . HIS A 1 95 ? 61.189 -16.401 -34.976 1.00 55.69 95 HIS A CA 1
ATOM 775 C C . HIS A 1 95 ? 61.919 -16.056 -36.291 1.00 55.69 95 HIS A C 1
ATOM 777 O O . HIS A 1 95 ? 62.518 -16.954 -36.886 1.00 55.69 95 HIS A O 1
ATOM 783 N N . ALA A 1 96 ? 61.867 -14.794 -36.734 1.00 54.28 96 ALA A N 1
ATOM 784 C CA . ALA A 1 96 ? 62.630 -14.243 -37.859 1.00 54.28 96 ALA A CA 1
ATOM 785 C C . ALA A 1 96 ? 63.877 -13.497 -37.357 1.00 54.28 96 ALA A C 1
ATOM 787 O O . ALA A 1 96 ? 64.906 -13.549 -38.067 1.00 54.28 96 ALA A O 1
#

Secondary structure (DSSP, 8-state):
-HHHHHHHTPPPTTS-HHHHHHHHHHHHSHHHHHHHHHHHHHHH---TTT-S----S-PPPHHHHHHHHHHHHHHHHHHHHHHHHHHHHHHHHTT-